Protein AF-A0A2U0SF04-F1 (afdb_monomer_lite)

Foldseek 3Di:
DPPDPVVVVVVLVVLLVVLLVQLLVLCLVPNCDDPSVVSNVVSLVVSVCSLQVQLVVLQVVLVVDDPCNVVSPVVSVVSVVVNVVSVVVSVVSSVVSVVVVVD

Structure (mmCIF, N/CA/C/O backbone):
data_AF-A0A2U0SF04-F1
#
_entry.id   AF-A0A2U0SF04-F1
#
loop_
_atom_site.group_PDB
_atom_site.id
_atom_site.type_symbol
_atom_site.label_atom_id
_atom_site.label_alt_id
_atom_site.label_comp_id
_atom_site.label_asym_id
_atom_site.label_entity_id
_atom_site.label_seq_id
_atom_site.pdbx_PDB_ins_code
_atom_site.Cartn_x
_atom_site.Cartn_y
_atom_site.Cartn_z
_atom_site.occupancy
_atom_site.B_iso_or_equiv
_atom_site.auth_seq_id
_atom_site.auth_comp_id
_atom_site.auth_asym_id
_atom_site.auth_atom_id
_atom_site.pdbx_PDB_model_num
ATOM 1 N N . MET A 1 1 ? 29.092 -4.886 -5.411 1.00 38.34 1 MET A N 1
ATOM 2 C CA . MET A 1 1 ? 28.046 -5.917 -5.248 1.00 38.34 1 MET A CA 1
ATOM 3 C C . MET A 1 1 ? 26.705 -5.229 -5.433 1.00 38.34 1 MET A C 1
ATOM 5 O O . MET A 1 1 ? 26.382 -4.368 -4.627 1.00 38.34 1 MET A O 1
ATOM 9 N N . ASN A 1 2 ? 25.988 -5.507 -6.526 1.00 45.47 2 ASN A N 1
ATOM 10 C CA . ASN A 1 2 ? 24.622 -5.003 -6.684 1.00 45.47 2 ASN A CA 1
ATOM 11 C C . ASN A 1 2 ? 23.730 -5.793 -5.718 1.00 45.47 2 ASN A C 1
ATOM 13 O O . ASN A 1 2 ? 23.761 -7.021 -5.795 1.00 45.47 2 ASN A O 1
ATOM 17 N N . PRO A 1 3 ? 22.983 -5.147 -4.807 1.00 49.22 3 PRO A N 1
ATOM 18 C CA . PRO A 1 3 ? 22.020 -5.862 -3.981 1.00 49.22 3 PRO A CA 1
ATOM 19 C C . PRO A 1 3 ? 21.019 -6.570 -4.901 1.00 49.22 3 PRO A C 1
ATOM 21 O O . PRO A 1 3 ? 20.539 -5.974 -5.870 1.00 49.22 3 PRO A O 1
ATOM 24 N N . GLU A 1 4 ? 20.748 -7.849 -4.633 1.00 46.59 4 GLU A N 1
ATOM 25 C CA . GLU A 1 4 ? 19.757 -8.613 -5.387 1.00 46.59 4 GLU A CA 1
ATOM 26 C C . GLU A 1 4 ? 18.416 -7.864 -5.361 1.00 46.59 4 GLU A C 1
ATOM 28 O O . GLU A 1 4 ? 17.933 -7.516 -4.279 1.00 46.59 4 GLU A O 1
ATOM 33 N N . PRO A 1 5 ? 17.780 -7.622 -6.521 1.00 55.75 5 PRO A N 1
ATOM 34 C CA . PRO A 1 5 ? 16.522 -6.877 -6.599 1.00 55.75 5 PRO A CA 1
ATOM 35 C C . PRO A 1 5 ? 15.393 -7.498 -5.757 1.00 55.75 5 PRO A C 1
ATOM 37 O O . PRO A 1 5 ? 14.442 -6.805 -5.403 1.00 55.75 5 PRO A O 1
ATOM 40 N N . ASN A 1 6 ? 15.525 -8.770 -5.370 1.00 60.72 6 ASN A N 1
ATOM 41 C CA . ASN A 1 6 ? 14.584 -9.468 -4.500 1.00 60.72 6 ASN A CA 1
ATOM 42 C C . ASN A 1 6 ? 14.607 -8.965 -3.049 1.00 60.72 6 ASN A C 1
ATOM 44 O O . ASN A 1 6 ? 13.542 -8.826 -2.455 1.00 60.72 6 ASN A O 1
ATOM 48 N N . ALA A 1 7 ? 15.773 -8.638 -2.482 1.00 61.66 7 ALA A N 1
ATOM 49 C CA . ALA A 1 7 ? 15.865 -8.235 -1.075 1.00 61.66 7 ALA A CA 1
ATOM 50 C C . ALA A 1 7 ? 15.140 -6.902 -0.815 1.00 61.66 7 ALA A C 1
ATOM 52 O O . ALA A 1 7 ? 14.335 -6.791 0.104 1.00 61.66 7 ALA A O 1
ATOM 53 N N . ALA A 1 8 ? 15.328 -5.920 -1.702 1.00 63.03 8 ALA A N 1
ATOM 54 C CA . ALA A 1 8 ? 14.679 -4.614 -1.584 1.00 63.03 8 ALA A CA 1
ATOM 55 C C . ALA A 1 8 ? 13.148 -4.675 -1.770 1.00 63.03 8 ALA A C 1
ATOM 57 O O . ALA A 1 8 ? 12.418 -3.886 -1.169 1.00 63.03 8 ALA A O 1
ATOM 58 N N . LEU A 1 9 ? 12.650 -5.604 -2.596 1.00 64.62 9 LEU A N 1
ATOM 59 C CA . LEU A 1 9 ? 11.210 -5.824 -2.776 1.00 64.62 9 LEU A CA 1
ATOM 60 C C . LEU A 1 9 ? 10.584 -6.510 -1.557 1.00 64.62 9 LEU A C 1
ATOM 62 O O . LEU A 1 9 ? 9.477 -6.146 -1.154 1.00 64.62 9 LEU A O 1
ATOM 66 N N . ILE A 1 10 ? 11.300 -7.462 -0.952 1.00 70.38 10 ILE A N 1
ATOM 67 C CA . ILE A 1 10 ? 10.880 -8.138 0.281 1.00 70.38 10 ILE A CA 1
ATOM 68 C C . ILE A 1 10 ? 10.805 -7.132 1.438 1.00 70.38 10 ILE A C 1
ATOM 70 O O . ILE A 1 10 ? 9.789 -7.088 2.134 1.00 70.38 10 ILE A O 1
ATOM 74 N N . ASP A 1 11 ? 11.806 -6.261 1.583 1.00 78.38 11 ASP A N 1
ATOM 75 C CA . ASP A 1 11 ? 11.814 -5.216 2.614 1.00 78.38 11 ASP A CA 1
ATOM 76 C C . ASP A 1 11 ? 10.663 -4.217 2.431 1.00 78.38 11 ASP A C 1
ATOM 78 O O . ASP A 1 11 ? 9.970 -3.873 3.391 1.00 78.38 11 ASP A O 1
ATOM 82 N N . ALA A 1 12 ? 10.389 -3.789 1.194 1.00 75.19 12 ALA A N 1
ATOM 83 C CA . ALA A 1 12 ? 9.267 -2.896 0.905 1.00 75.19 12 ALA A CA 1
ATOM 84 C C . ALA A 1 12 ? 7.913 -3.546 1.244 1.00 75.19 12 ALA A C 1
ATOM 86 O O . ALA A 1 12 ? 7.052 -2.905 1.854 1.00 75.19 12 ALA A O 1
ATOM 87 N N . GLY A 1 13 ? 7.738 -4.827 0.905 1.00 80.12 13 GLY A N 1
ATOM 88 C CA . GLY A 1 13 ? 6.549 -5.599 1.268 1.00 80.12 13 GLY A CA 1
ATOM 89 C C . GLY A 1 13 ? 6.374 -5.728 2.783 1.00 80.12 13 GLY A C 1
ATOM 90 O O . GLY A 1 13 ? 5.274 -5.509 3.298 1.00 80.12 13 GLY A O 1
ATOM 91 N N . ALA A 1 14 ? 7.460 -6.004 3.510 1.00 84.12 14 ALA A N 1
ATOM 92 C CA . ALA A 1 14 ? 7.455 -6.091 4.968 1.00 84.12 14 ALA A CA 1
ATOM 93 C C . ALA A 1 14 ? 7.072 -4.754 5.622 1.00 84.12 14 ALA A C 1
ATOM 95 O O . ALA A 1 14 ? 6.244 -4.726 6.535 1.00 84.12 14 ALA A O 1
ATOM 96 N N . VAL A 1 15 ? 7.602 -3.636 5.118 1.00 85.81 15 VAL A N 1
ATOM 97 C CA . VAL A 1 15 ? 7.253 -2.289 5.596 1.00 85.81 15 VAL A CA 1
ATOM 98 C C . VAL A 1 15 ? 5.778 -1.977 5.343 1.00 85.81 15 VAL A C 1
ATOM 100 O O . VAL A 1 15 ? 5.088 -1.510 6.252 1.00 85.81 15 VAL A O 1
ATOM 103 N N . VAL A 1 16 ? 5.261 -2.269 4.145 1.00 87.50 16 VAL A N 1
ATOM 104 C CA . VAL A 1 16 ? 3.837 -2.081 3.817 1.00 87.50 16 VAL A CA 1
ATOM 105 C C . VAL A 1 16 ? 2.952 -2.888 4.768 1.00 87.50 16 VAL A C 1
ATOM 107 O O . VAL A 1 16 ? 2.013 -2.334 5.345 1.00 87.50 16 VAL A O 1
ATOM 110 N N . ALA A 1 17 ? 3.274 -4.165 4.984 1.00 87.06 17 ALA A N 1
ATOM 111 C CA . ALA A 1 17 ? 2.531 -5.037 5.888 1.00 87.06 17 ALA A CA 1
ATOM 112 C C . ALA A 1 17 ? 2.578 -4.537 7.342 1.00 87.06 17 ALA A C 1
ATOM 114 O O . ALA A 1 17 ? 1.543 -4.492 8.010 1.00 87.06 17 ALA A O 1
ATOM 115 N N . ALA A 1 18 ? 3.746 -4.102 7.822 1.00 88.12 18 ALA A N 1
ATOM 116 C CA . ALA A 1 18 ? 3.920 -3.584 9.176 1.00 88.12 18 ALA A CA 1
ATOM 117 C C . ALA A 1 18 ? 3.116 -2.295 9.411 1.00 88.12 18 ALA A C 1
ATOM 119 O O . ALA A 1 18 ? 2.398 -2.188 10.407 1.00 88.12 18 ALA A O 1
ATOM 120 N N . LEU A 1 19 ? 3.174 -1.337 8.479 1.00 88.62 19 LEU A N 1
ATOM 121 C CA . LEU A 1 19 ? 2.398 -0.094 8.554 1.00 88.62 19 LEU A CA 1
ATOM 122 C C . LEU A 1 19 ? 0.890 -0.365 8.509 1.00 88.62 19 LEU A C 1
ATOM 124 O O . LEU A 1 19 ? 0.116 0.260 9.242 1.00 88.62 19 LEU A O 1
ATOM 128 N N . PHE A 1 20 ? 0.474 -1.318 7.673 1.00 89.56 20 PHE A N 1
ATOM 129 C CA . PHE A 1 20 ? -0.917 -1.737 7.569 1.00 89.56 20 PHE A CA 1
ATOM 130 C C . PHE A 1 20 ? -1.418 -2.379 8.869 1.00 89.56 20 PHE A C 1
ATOM 132 O O . PHE A 1 20 ? -2.463 -1.992 9.395 1.00 89.56 20 PHE A O 1
ATOM 139 N N . LEU A 1 21 ? -0.640 -3.298 9.444 1.00 89.56 21 LEU A N 1
ATOM 140 C CA . LEU A 1 21 ? -0.972 -3.958 10.702 1.00 89.56 21 LEU A CA 1
ATOM 141 C C . LEU A 1 21 ? -1.023 -2.964 11.869 1.00 89.56 21 LEU A C 1
ATOM 143 O O . LEU A 1 21 ? -2.009 -2.938 12.608 1.00 89.56 21 LEU A O 1
ATOM 147 N N . ALA A 1 22 ? -0.011 -2.102 12.000 1.00 87.81 22 ALA A N 1
ATOM 148 C CA . ALA A 1 22 ? 0.041 -1.066 13.033 1.00 87.81 22 ALA A CA 1
ATOM 149 C C . ALA A 1 22 ? -1.200 -0.166 12.988 1.00 87.81 22 ALA A C 1
ATOM 151 O O . ALA A 1 22 ? -1.762 0.206 14.021 1.00 87.81 22 ALA A O 1
ATOM 152 N N . ARG A 1 23 ? -1.684 0.134 11.780 1.00 86.00 23 ARG A N 1
ATOM 153 C CA . ARG A 1 23 ? -2.900 0.915 11.597 1.00 86.00 23 ARG A CA 1
ATOM 154 C C . ARG A 1 23 ? -4.148 0.188 12.081 1.00 86.00 23 ARG A C 1
ATOM 156 O O . ARG A 1 23 ? -4.973 0.805 12.757 1.00 86.00 23 ARG A O 1
ATOM 163 N N . LEU A 1 24 ? -4.313 -1.084 11.725 1.00 85.94 24 LEU A N 1
ATOM 164 C CA . LEU A 1 24 ? -5.455 -1.882 12.175 1.00 85.94 24 LEU A CA 1
ATOM 165 C C . LEU A 1 24 ? -5.476 -1.999 13.703 1.00 85.94 24 LEU A C 1
ATOM 167 O O . LEU A 1 24 ? -6.536 -1.865 14.312 1.00 85.94 24 LEU A O 1
ATOM 171 N N . VAL A 1 25 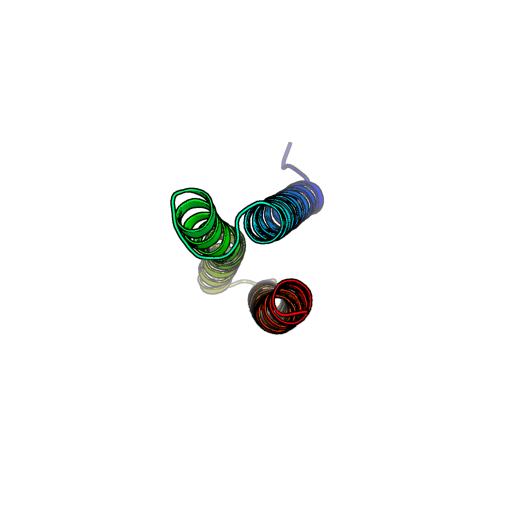? -4.305 -2.166 14.323 1.00 86.62 25 VAL A N 1
ATOM 172 C CA . VAL A 1 25 ? -4.152 -2.174 15.784 1.00 86.62 25 VAL A CA 1
ATOM 173 C C . VAL A 1 25 ? -4.561 -0.827 16.385 1.00 86.62 25 VAL A C 1
ATOM 175 O O . VAL A 1 25 ? -5.391 -0.803 17.293 1.00 86.62 25 VAL A O 1
ATOM 178 N N . ALA A 1 26 ? -4.073 0.296 15.848 1.00 84.38 26 ALA A N 1
ATOM 179 C CA . ALA A 1 26 ? -4.442 1.632 16.328 1.00 84.38 26 ALA A CA 1
ATOM 180 C C . ALA A 1 26 ? -5.962 1.882 16.264 1.00 84.38 26 ALA A C 1
ATOM 182 O O . ALA A 1 26 ? -6.548 2.420 17.205 1.00 84.38 26 ALA A O 1
ATOM 183 N N . LEU A 1 27 ? -6.612 1.447 15.179 1.00 82.38 27 LEU A N 1
ATOM 184 C CA . LEU A 1 27 ? -8.064 1.562 15.016 1.00 82.38 27 LEU A CA 1
ATOM 185 C C . LEU A 1 27 ? -8.842 0.660 15.975 1.00 82.38 27 LEU A C 1
ATOM 187 O O . LEU A 1 27 ? -9.908 1.056 16.443 1.00 82.38 27 LEU A O 1
ATOM 191 N N . ARG A 1 28 ? -8.315 -0.528 16.283 1.00 82.00 28 ARG A N 1
ATOM 192 C CA . ARG A 1 28 ? -8.927 -1.468 17.228 1.00 82.00 28 ARG A CA 1
ATOM 193 C C . ARG A 1 28 ? -8.813 -0.999 18.682 1.00 82.00 28 ARG A C 1
ATOM 195 O O . ARG A 1 28 ? -9.696 -1.301 19.473 1.00 82.00 28 ARG A O 1
ATOM 202 N N . LEU A 1 29 ? -7.741 -0.288 19.035 1.00 81.75 29 LEU A N 1
ATOM 203 C CA . LEU A 1 29 ? -7.491 0.164 20.408 1.00 81.75 29 LEU A CA 1
ATOM 204 C C . LEU A 1 29 ? -8.248 1.444 20.785 1.00 81.75 29 LEU A C 1
ATOM 206 O O . LEU A 1 29 ? -8.567 1.623 21.954 1.00 81.75 29 LEU A O 1
ATOM 210 N N . GLY A 1 30 ? -8.526 2.340 19.832 1.00 69.75 30 GLY A N 1
ATOM 211 C CA . GLY A 1 30 ? -9.090 3.658 20.161 1.00 69.75 30 GLY A CA 1
ATOM 212 C C . GLY A 1 30 ? -10.076 4.240 19.151 1.00 69.75 30 GLY A C 1
ATOM 213 O O . GLY A 1 30 ? -10.368 5.431 19.220 1.00 69.75 30 GLY A O 1
ATOM 214 N N . GLY A 1 31 ? -10.578 3.454 18.196 1.00 66.62 31 GLY A N 1
ATOM 215 C CA . GLY A 1 31 ? -11.560 3.925 17.219 1.00 66.62 31 GLY A CA 1
ATOM 216 C C . GLY A 1 31 ? -11.037 5.026 16.280 1.00 66.62 31 GLY A C 1
ATOM 217 O O . GLY A 1 31 ? -9.849 5.111 15.971 1.00 66.62 31 GLY A O 1
ATOM 218 N N . ARG A 1 32 ? -11.951 5.858 15.752 1.00 64.31 32 ARG A N 1
ATOM 219 C CA . ARG A 1 32 ? -11.649 6.904 14.745 1.00 64.31 32 ARG A CA 1
ATOM 220 C C . ARG A 1 32 ? -11.336 8.287 15.317 1.00 64.31 32 ARG A C 1
ATOM 222 O O . ARG A 1 32 ? -10.935 9.157 14.544 1.00 64.31 32 ARG A O 1
ATOM 229 N N . GLN A 1 33 ? -11.580 8.519 16.603 1.00 69.50 33 GLN A N 1
ATOM 230 C CA . GLN A 1 33 ? -11.537 9.856 17.200 1.00 69.50 33 GLN A CA 1
ATOM 231 C C . GLN A 1 33 ? -10.338 9.991 18.144 1.00 69.50 33 GLN A C 1
ATOM 233 O O . GLN A 1 33 ? -9.887 9.013 18.728 1.00 69.50 33 GLN A O 1
ATOM 238 N N . GLY A 1 34 ? -9.790 11.203 18.246 1.00 76.94 34 GLY A N 1
ATOM 239 C CA . GLY A 1 34 ? -8.581 11.474 19.025 1.00 76.94 34 GLY A CA 1
ATOM 240 C C . GLY A 1 34 ? -7.273 11.081 18.323 1.00 76.94 34 GLY A C 1
ATOM 241 O O . GLY A 1 34 ? -7.191 10.967 17.095 1.00 76.94 34 GLY A O 1
ATOM 242 N N . TRP A 1 35 ? -6.223 10.908 19.125 1.00 81.50 35 TRP A N 1
ATOM 243 C CA . TRP A 1 35 ? -4.844 10.669 18.682 1.00 81.50 35 TRP A CA 1
ATOM 244 C C . TRP A 1 35 ? -4.676 9.381 17.853 1.00 81.50 35 TRP A C 1
ATOM 246 O O . TRP A 1 35 ? -3.992 9.379 16.830 1.00 81.50 35 TRP A O 1
ATOM 256 N N . THR A 1 36 ? -5.370 8.303 18.221 1.00 81.19 36 THR A N 1
ATOM 257 C CA . THR A 1 36 ? -5.349 6.997 17.529 1.00 81.19 36 THR A CA 1
ATOM 258 C C . THR A 1 36 ? -5.896 7.078 16.104 1.00 81.19 36 THR A C 1
ATOM 260 O O . THR A 1 36 ? -5.288 6.554 15.169 1.00 81.19 36 THR A O 1
ATOM 263 N N . GLY A 1 37 ? -6.998 7.804 15.901 1.00 81.50 37 GLY A N 1
ATOM 264 C CA . GLY A 1 37 ? -7.555 8.065 14.573 1.00 81.50 37 GLY A CA 1
ATOM 265 C C . GLY A 1 37 ? -6.658 8.961 13.712 1.00 81.50 37 GLY A C 1
ATOM 266 O O . GLY A 1 37 ? -6.576 8.783 12.493 1.00 81.50 37 GLY A O 1
ATOM 267 N N . TRP A 1 38 ? -5.949 9.914 14.326 1.00 86.81 38 TRP A N 1
ATOM 268 C CA . TRP A 1 38 ? -4.933 10.711 13.635 1.00 86.81 38 TRP A CA 1
ATOM 269 C C . TRP A 1 38 ? -3.754 9.844 13.171 1.00 86.81 38 TRP A C 1
ATOM 271 O O . TRP A 1 38 ? -3.442 9.870 11.979 1.00 86.81 38 TRP A O 1
ATOM 281 N N . ILE A 1 39 ? -3.194 9.000 14.048 1.00 87.12 39 ILE A N 1
ATOM 282 C CA . ILE A 1 39 ? -2.132 8.039 13.697 1.00 87.12 39 ILE A CA 1
ATOM 283 C C . ILE A 1 39 ? -2.589 7.122 12.562 1.00 87.12 39 ILE A C 1
ATOM 285 O O . ILE A 1 39 ? -1.887 6.971 11.564 1.00 87.12 39 ILE A O 1
ATOM 289 N N . ALA A 1 40 ? -3.790 6.551 12.665 1.00 86.00 40 ALA A N 1
ATOM 290 C CA . ALA A 1 40 ? -4.305 5.638 11.654 1.00 86.00 40 ALA A CA 1
ATOM 291 C C . ALA A 1 40 ? -4.412 6.288 10.262 1.00 86.00 40 ALA A C 1
ATOM 293 O O . ALA A 1 40 ? -4.146 5.636 9.252 1.00 86.00 40 ALA A O 1
ATOM 294 N N . ARG A 1 41 ? -4.763 7.581 10.182 1.00 86.25 41 ARG A N 1
ATOM 295 C CA . ARG A 1 41 ? -4.776 8.324 8.908 1.00 86.25 41 ARG A CA 1
ATOM 296 C C . ARG A 1 41 ? -3.375 8.487 8.324 1.00 86.25 41 ARG A C 1
ATOM 298 O O . ARG A 1 41 ? -3.206 8.316 7.118 1.00 86.25 41 ARG A O 1
ATOM 305 N N . TRP A 1 42 ? -2.381 8.787 9.155 1.00 89.81 42 TRP A N 1
ATOM 306 C CA . TRP A 1 42 ? -0.995 8.907 8.702 1.00 89.81 42 TRP A CA 1
ATOM 307 C C . TRP A 1 42 ? -0.399 7.572 8.278 1.00 89.81 42 TRP A C 1
ATOM 309 O O . TRP A 1 42 ? 0.231 7.512 7.228 1.00 89.81 42 TRP A O 1
ATOM 319 N N . LEU A 1 43 ? -0.683 6.489 9.001 1.00 88.50 43 LEU A N 1
ATOM 320 C CA . LEU A 1 43 ? -0.252 5.149 8.603 1.00 88.50 43 LEU A CA 1
ATOM 321 C C . LEU A 1 43 ? -0.859 4.727 7.256 1.00 88.50 43 LEU A C 1
ATOM 323 O O . LEU A 1 43 ? -0.154 4.148 6.435 1.00 88.50 43 LEU A O 1
ATOM 327 N N . ARG A 1 44 ? -2.121 5.090 6.963 1.00 87.44 44 ARG A N 1
ATOM 328 C CA . ARG A 1 44 ? -2.727 4.860 5.632 1.00 87.44 44 ARG A CA 1
ATOM 329 C C . ARG A 1 44 ? -1.957 5.590 4.531 1.00 87.44 44 ARG A C 1
ATOM 331 O O . ARG A 1 44 ? -1.703 5.014 3.477 1.00 87.44 44 ARG A O 1
ATOM 338 N N . ARG A 1 45 ? -1.568 6.846 4.774 1.00 88.31 45 ARG A N 1
ATOM 339 C CA . ARG A 1 45 ? -0.733 7.617 3.837 1.00 88.31 45 ARG A CA 1
ATOM 340 C C . ARG A 1 45 ? 0.659 7.004 3.680 1.00 88.31 45 ARG A C 1
ATOM 342 O O . ARG A 1 45 ? 1.152 6.944 2.562 1.00 88.31 45 ARG A O 1
ATOM 349 N N . GLY A 1 46 ? 1.252 6.509 4.768 1.00 86.00 46 GLY A N 1
ATOM 350 C CA . GLY A 1 46 ? 2.536 5.806 4.752 1.00 86.00 46 GLY A CA 1
ATOM 351 C C . GLY A 1 46 ? 2.505 4.551 3.879 1.00 86.00 46 GLY A C 1
ATOM 352 O O . GLY A 1 46 ? 3.367 4.391 3.023 1.00 86.00 46 GLY A O 1
ATOM 353 N N . VAL A 1 47 ? 1.468 3.717 4.018 1.00 87.81 47 VAL A N 1
ATOM 354 C CA . VAL A 1 47 ? 1.240 2.546 3.150 1.00 87.81 47 VAL A CA 1
ATOM 355 C C . VAL A 1 47 ? 1.129 2.957 1.679 1.00 87.81 47 VAL A C 1
ATOM 357 O O . VAL A 1 47 ? 1.780 2.363 0.824 1.00 87.81 47 VAL A O 1
ATOM 360 N N . ALA A 1 48 ? 0.351 4.002 1.377 1.00 87.19 48 ALA A N 1
ATOM 361 C CA . ALA A 1 48 ? 0.207 4.491 0.007 1.00 87.19 48 ALA A CA 1
ATOM 362 C C . ALA A 1 48 ? 1.542 4.986 -0.573 1.00 87.19 48 ALA A C 1
ATOM 364 O O . ALA A 1 48 ? 1.877 4.650 -1.706 1.00 87.19 48 ALA A O 1
ATOM 365 N N . ALA A 1 49 ? 2.329 5.735 0.203 1.00 86.44 49 ALA A N 1
ATOM 366 C CA . ALA A 1 49 ? 3.646 6.212 -0.215 1.00 86.44 49 ALA A CA 1
ATOM 367 C C . ALA A 1 49 ? 4.632 5.055 -0.451 1.00 86.44 49 ALA A C 1
ATOM 369 O O . ALA A 1 49 ? 5.335 5.049 -1.460 1.00 86.44 49 ALA A O 1
ATOM 370 N N . ALA A 1 50 ? 4.637 4.053 0.433 1.00 86.44 50 ALA A N 1
ATOM 371 C CA . ALA A 1 50 ? 5.492 2.873 0.322 1.00 86.44 50 ALA A CA 1
ATOM 372 C C . ALA A 1 50 ? 5.196 2.025 -0.928 1.00 86.44 50 ALA A C 1
ATOM 374 O O . ALA A 1 50 ? 6.082 1.325 -1.406 1.00 86.44 50 ALA A O 1
ATOM 375 N N . LEU A 1 51 ? 3.985 2.118 -1.487 1.00 87.38 51 LEU A N 1
ATOM 376 C CA . LEU A 1 51 ? 3.603 1.465 -2.743 1.00 87.38 51 LEU A CA 1
ATOM 377 C C . LEU A 1 51 ? 3.830 2.365 -3.967 1.00 87.38 51 LEU A C 1
ATOM 379 O O . LEU A 1 51 ? 4.352 1.916 -4.987 1.00 87.38 51 LEU A O 1
ATOM 383 N N . LEU A 1 52 ? 3.473 3.649 -3.869 1.00 88.06 52 LEU A N 1
ATOM 384 C CA . LEU A 1 52 ? 3.585 4.602 -4.976 1.00 88.06 52 LEU A CA 1
ATOM 385 C C . LEU A 1 52 ? 5.037 4.892 -5.356 1.00 88.06 52 LEU A C 1
ATOM 387 O O . LEU A 1 52 ? 5.350 4.950 -6.542 1.00 88.06 52 LEU A O 1
ATOM 391 N N . VAL A 1 53 ? 5.930 5.066 -4.378 1.00 89.19 53 VAL A N 1
ATOM 392 C CA . VAL A 1 53 ? 7.326 5.440 -4.650 1.00 89.19 53 VAL A CA 1
ATOM 393 C C . VAL A 1 53 ? 8.057 4.363 -5.471 1.00 89.19 53 VAL A C 1
ATOM 395 O O . VAL A 1 53 ? 8.635 4.713 -6.504 1.00 89.19 53 VAL A O 1
ATOM 398 N N . PRO A 1 54 ? 8.009 3.063 -5.112 1.00 87.44 54 PRO A N 1
ATOM 399 C CA . PRO A 1 54 ? 8.581 2.008 -5.949 1.00 87.44 54 PRO A CA 1
ATOM 400 C C . PRO A 1 54 ? 7.933 1.914 -7.333 1.00 87.44 54 PRO A C 1
ATOM 402 O O . PRO A 1 54 ? 8.651 1.772 -8.320 1.00 87.44 54 PRO A O 1
ATOM 405 N N . ALA A 1 55 ? 6.604 2.044 -7.431 1.00 88.19 55 ALA A N 1
ATOM 406 C CA . ALA A 1 55 ? 5.905 1.997 -8.715 1.00 88.19 55 ALA A CA 1
ATOM 407 C C . ALA A 1 55 ? 6.362 3.128 -9.654 1.00 88.19 55 ALA A C 1
ATOM 409 O O . ALA A 1 55 ? 6.722 2.870 -10.801 1.00 88.19 55 ALA A O 1
ATOM 410 N N . LEU A 1 56 ? 6.441 4.366 -9.154 1.00 89.19 56 LEU A N 1
ATOM 411 C CA . LEU A 1 56 ? 6.939 5.514 -9.918 1.00 89.19 56 LEU A CA 1
ATOM 412 C C . LEU A 1 56 ? 8.402 5.339 -10.329 1.00 89.19 56 LEU A C 1
ATOM 414 O O . LEU A 1 56 ? 8.764 5.666 -11.458 1.00 89.19 56 LEU A O 1
ATOM 418 N N . ARG A 1 57 ? 9.240 4.786 -9.445 1.00 88.81 57 ARG A N 1
ATOM 419 C CA . ARG A 1 57 ? 10.643 4.494 -9.763 1.00 88.81 57 ARG A CA 1
ATOM 420 C C . ARG A 1 57 ? 10.761 3.488 -10.908 1.00 88.81 57 ARG A C 1
ATOM 422 O O . ARG A 1 57 ? 11.585 3.686 -11.794 1.00 88.81 57 ARG A O 1
ATOM 429 N N . LEU A 1 58 ? 9.944 2.436 -10.912 1.00 87.88 58 LEU A N 1
ATOM 430 C CA . LEU A 1 58 ? 9.923 1.446 -11.992 1.00 87.88 58 LEU A CA 1
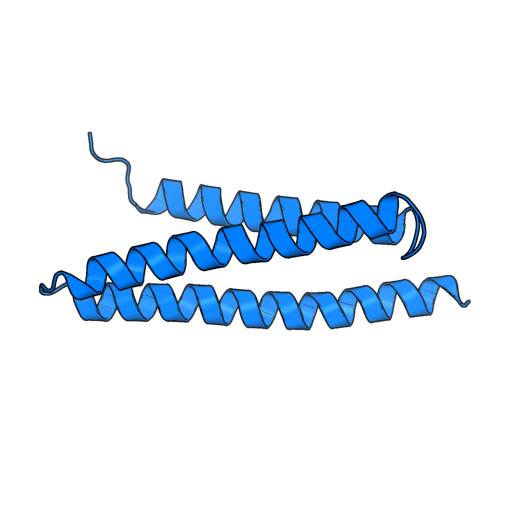ATOM 431 C C . LEU A 1 58 ? 9.453 2.053 -13.317 1.00 87.88 58 LEU A C 1
ATOM 433 O O . LEU A 1 58 ? 10.064 1.783 -14.346 1.00 87.88 58 LEU A O 1
ATOM 437 N N . VAL A 1 59 ? 8.432 2.916 -13.290 1.00 89.50 59 VAL A N 1
ATOM 438 C CA . VAL A 1 59 ? 7.976 3.650 -14.483 1.00 89.50 59 VAL A CA 1
ATOM 439 C C . VAL A 1 59 ? 9.081 4.561 -15.018 1.00 89.50 59 VAL A C 1
ATOM 441 O O . VAL A 1 59 ? 9.379 4.521 -16.207 1.00 89.50 59 VAL A O 1
ATOM 444 N N . ALA A 1 60 ? 9.741 5.330 -14.149 1.00 89.69 60 ALA A N 1
ATOM 445 C CA . ALA A 1 60 ? 10.842 6.206 -14.546 1.00 89.69 60 ALA A CA 1
ATOM 446 C C . ALA A 1 60 ? 12.016 5.425 -15.161 1.00 89.69 60 ALA A C 1
ATOM 448 O O . ALA A 1 60 ? 12.610 5.878 -16.136 1.00 89.69 60 ALA A O 1
ATOM 449 N N . LEU A 1 61 ? 12.330 4.239 -14.626 1.00 88.25 61 LEU A N 1
ATOM 450 C CA . LEU A 1 61 ? 13.335 3.340 -15.199 1.00 88.25 61 LEU A CA 1
ATOM 451 C C . LEU A 1 61 ? 12.883 2.760 -16.545 1.00 88.25 61 LEU A C 1
ATOM 453 O O . LEU A 1 61 ? 13.685 2.679 -17.467 1.00 88.25 61 LEU A O 1
ATOM 457 N N . ALA A 1 62 ? 11.606 2.402 -16.689 1.00 89.38 62 ALA A N 1
ATOM 458 C CA . ALA A 1 62 ? 11.065 1.907 -17.952 1.00 89.38 62 ALA A CA 1
ATOM 459 C C . ALA A 1 62 ? 11.109 2.966 -19.066 1.00 89.38 62 ALA A C 1
ATOM 461 O O . ALA A 1 62 ? 11.375 2.632 -20.218 1.00 89.38 62 ALA A O 1
ATOM 462 N N . MET A 1 63 ? 10.903 4.244 -18.726 1.00 90.75 63 MET A N 1
ATOM 463 C CA . MET A 1 63 ? 10.983 5.362 -19.675 1.00 90.75 63 MET A CA 1
ATOM 464 C C . MET A 1 63 ? 12.395 5.593 -20.236 1.00 90.75 63 MET A C 1
ATOM 466 O O . MET A 1 63 ? 12.525 6.236 -21.273 1.00 90.75 63 MET A O 1
ATOM 470 N N . GLN A 1 64 ? 13.442 5.058 -19.596 1.00 91.06 64 GLN A N 1
ATOM 471 C CA . GLN A 1 64 ? 14.814 5.102 -20.124 1.00 91.06 64 GLN A CA 1
ATOM 472 C C . GLN A 1 64 ? 15.033 4.117 -21.289 1.00 91.06 64 GLN A C 1
ATOM 474 O O . GLN A 1 64 ? 16.060 4.183 -21.959 1.00 91.06 64 GLN A O 1
ATOM 479 N N . GLY A 1 65 ? 14.060 3.240 -21.567 1.00 83.19 65 GLY A N 1
ATOM 480 C CA . GLY A 1 65 ? 14.106 2.278 -22.666 1.00 83.19 65 GLY A CA 1
ATOM 481 C C . GLY A 1 65 ? 14.905 1.007 -22.355 1.00 83.19 65 GLY A C 1
ATOM 482 O O . GLY A 1 65 ? 15.403 0.800 -21.248 1.00 83.19 65 GLY A O 1
ATOM 483 N N . GLY A 1 66 ? 14.994 0.123 -23.351 1.00 89.31 66 GLY A N 1
ATOM 484 C CA . GLY A 1 66 ? 15.694 -1.165 -23.277 1.00 89.31 66 GLY A CA 1
ATOM 485 C C . GLY A 1 66 ? 14.768 -2.377 -23.134 1.00 89.31 66 GLY A C 1
ATOM 486 O O . GLY A 1 66 ? 13.584 -2.253 -22.820 1.00 89.31 66 GLY A O 1
ATOM 487 N N . ASP A 1 67 ? 15.331 -3.572 -23.329 1.00 87.69 67 ASP A N 1
ATOM 488 C CA . ASP A 1 67 ? 14.583 -4.841 -23.428 1.00 87.69 67 ASP A CA 1
ATOM 489 C C . ASP A 1 67 ? 13.745 -5.176 -22.184 1.00 87.69 67 ASP A C 1
ATOM 491 O O . ASP A 1 67 ? 12.783 -5.939 -22.244 1.00 87.69 67 ASP A O 1
ATOM 495 N N . ARG A 1 68 ? 14.091 -4.590 -21.031 1.00 86.88 68 ARG A N 1
ATOM 496 C CA . ARG A 1 68 ? 13.391 -4.804 -19.755 1.00 86.88 68 ARG A CA 1
ATOM 497 C C . ARG A 1 68 ? 12.236 -3.831 -19.508 1.00 86.88 68 ARG A C 1
ATOM 499 O O . ARG A 1 68 ? 11.504 -4.030 -18.540 1.00 86.88 68 ARG A O 1
ATOM 506 N N . ALA A 1 69 ? 12.035 -2.808 -20.342 1.00 87.81 69 ALA A N 1
ATOM 507 C CA . ALA A 1 69 ? 10.989 -1.804 -20.134 1.00 87.81 69 ALA A CA 1
ATOM 508 C C . ALA A 1 69 ? 9.568 -2.400 -19.983 1.00 87.81 69 ALA A C 1
ATOM 510 O O . ALA A 1 69 ? 8.885 -2.018 -19.029 1.00 87.81 69 ALA A O 1
ATOM 511 N N . PRO A 1 70 ? 9.125 -3.387 -20.795 1.00 89.56 70 PRO A N 1
ATOM 512 C CA . PRO A 1 70 ? 7.801 -3.996 -20.629 1.00 89.56 70 PRO A CA 1
ATOM 513 C C . PRO A 1 70 ? 7.633 -4.685 -19.268 1.00 89.56 70 PRO A C 1
ATOM 515 O O . PRO A 1 70 ? 6.584 -4.583 -18.635 1.00 89.56 70 PRO A O 1
ATOM 518 N N . LEU A 1 71 ? 8.692 -5.343 -18.787 1.00 89.69 71 LEU A N 1
ATOM 519 C CA . LEU A 1 71 ? 8.703 -6.032 -17.498 1.00 89.69 71 LEU A CA 1
ATOM 520 C C . LEU A 1 71 ? 8.651 -5.044 -16.323 1.00 89.69 71 LEU A C 1
ATOM 522 O O . LEU A 1 71 ? 7.935 -5.280 -15.352 1.00 89.69 71 LEU A O 1
ATOM 526 N N . LEU A 1 72 ? 9.358 -3.914 -16.420 1.00 89.06 72 LEU A N 1
ATOM 527 C CA . LEU A 1 72 ? 9.314 -2.853 -15.409 1.00 89.06 72 LEU A CA 1
ATOM 528 C C . LEU A 1 72 ? 7.931 -2.189 -15.333 1.00 89.06 72 LEU A C 1
ATOM 530 O O . LEU A 1 72 ? 7.435 -1.943 -14.233 1.00 89.06 72 LEU A O 1
ATOM 534 N N . VAL A 1 73 ? 7.281 -1.954 -16.480 1.00 90.19 73 VAL A N 1
ATOM 535 C CA . VAL A 1 73 ? 5.898 -1.448 -16.529 1.00 90.19 73 VAL A CA 1
ATOM 536 C C . VAL A 1 73 ? 4.934 -2.456 -15.905 1.00 90.19 73 VAL A C 1
ATOM 538 O O . VAL A 1 73 ? 4.126 -2.075 -15.060 1.00 90.19 73 VAL A O 1
ATOM 541 N N . ALA A 1 74 ? 5.046 -3.742 -16.251 1.00 90.19 74 ALA A N 1
ATOM 542 C CA . ALA A 1 74 ? 4.219 -4.791 -15.657 1.00 90.19 74 ALA A CA 1
ATOM 543 C C . ALA A 1 74 ? 4.388 -4.862 -14.128 1.00 90.19 74 ALA A C 1
ATOM 545 O O . ALA A 1 74 ? 3.397 -4.947 -13.402 1.00 90.19 74 ALA A O 1
ATOM 546 N N . ALA A 1 75 ? 5.622 -4.748 -13.626 1.00 87.69 75 ALA A N 1
ATOM 547 C CA . ALA A 1 75 ? 5.902 -4.706 -12.193 1.00 87.69 75 ALA A CA 1
ATOM 548 C C . ALA A 1 75 ? 5.295 -3.465 -11.512 1.00 87.69 75 ALA A C 1
ATOM 550 O O . ALA A 1 75 ? 4.698 -3.582 -10.442 1.00 87.69 75 ALA A O 1
ATOM 551 N N . ALA A 1 76 ? 5.382 -2.286 -12.137 1.00 88.06 76 ALA A N 1
ATOM 552 C CA . ALA A 1 76 ? 4.750 -1.074 -11.618 1.00 88.06 76 ALA A CA 1
ATOM 553 C C . ALA A 1 76 ? 3.222 -1.223 -11.524 1.00 88.06 76 ALA A C 1
ATOM 555 O O . ALA A 1 76 ? 2.629 -0.897 -10.494 1.00 88.06 76 ALA A O 1
ATOM 556 N N . VAL A 1 77 ? 2.591 -1.772 -12.566 1.00 92.62 77 VAL A N 1
ATOM 557 C CA . VAL A 1 77 ? 1.147 -2.051 -12.583 1.00 92.62 77 VAL A CA 1
ATOM 558 C C . VAL A 1 77 ? 0.769 -3.059 -11.498 1.00 92.62 77 VAL A C 1
ATOM 560 O O . VAL A 1 77 ? -0.212 -2.842 -10.789 1.00 92.62 77 VAL A O 1
ATOM 563 N N . ALA A 1 78 ? 1.560 -4.118 -11.307 1.00 90.19 78 ALA A N 1
ATOM 564 C CA . ALA A 1 78 ? 1.317 -5.115 -10.266 1.00 90.19 78 ALA A CA 1
ATOM 565 C C . ALA A 1 78 ? 1.347 -4.504 -8.853 1.00 90.19 78 ALA A C 1
ATOM 567 O O . ALA A 1 78 ? 0.474 -4.803 -8.039 1.00 90.19 78 ALA A O 1
ATOM 568 N N . ILE A 1 79 ? 2.294 -3.600 -8.571 1.00 89.56 79 ILE A N 1
ATOM 569 C CA . ILE A 1 79 ? 2.368 -2.887 -7.283 1.00 89.56 79 ILE A CA 1
ATOM 570 C C . ILE A 1 79 ? 1.122 -2.021 -7.066 1.00 89.56 79 ILE A C 1
ATOM 572 O O . ILE A 1 79 ? 0.534 -2.039 -5.983 1.00 89.56 79 ILE A O 1
ATOM 576 N N . LEU A 1 80 ? 0.689 -1.283 -8.092 1.00 90.00 80 LEU A N 1
ATOM 577 C CA . LEU A 1 80 ? -0.505 -0.439 -8.006 1.00 90.00 80 LEU A CA 1
ATOM 578 C C . LEU A 1 80 ? -1.780 -1.270 -7.814 1.00 90.00 80 LEU A C 1
ATOM 580 O O . LEU A 1 80 ? -2.614 -0.923 -6.977 1.00 90.00 80 LEU A O 1
ATOM 584 N N . ALA A 1 81 ? -1.910 -2.390 -8.527 1.00 91.50 81 ALA A N 1
ATOM 585 C CA . ALA A 1 81 ? -3.028 -3.317 -8.380 1.00 91.50 81 ALA A CA 1
ATOM 586 C C . ALA A 1 81 ? -3.076 -3.931 -6.970 1.00 91.50 81 ALA A C 1
ATOM 588 O O . ALA A 1 81 ? -4.133 -3.946 -6.338 1.00 91.50 81 ALA A O 1
ATOM 589 N N . ALA A 1 82 ? -1.928 -4.361 -6.436 1.00 89.19 82 ALA A N 1
ATOM 590 C CA . ALA A 1 82 ? -1.823 -4.841 -5.059 1.00 89.19 82 ALA A CA 1
ATOM 591 C C . ALA A 1 82 ? -2.218 -3.753 -4.046 1.00 89.19 82 ALA A C 1
ATOM 593 O O . ALA A 1 82 ? -2.944 -4.027 -3.090 1.00 89.19 82 ALA A O 1
ATOM 594 N N . GLY A 1 83 ? -1.812 -2.502 -4.281 1.00 89.12 83 GLY A N 1
ATOM 595 C CA . GLY A 1 83 ? -2.218 -1.361 -3.463 1.00 89.12 83 GLY A CA 1
ATOM 596 C C . GLY A 1 83 ? -3.721 -1.088 -3.487 1.00 89.12 83 GLY A C 1
ATOM 597 O O . GLY A 1 83 ? -4.311 -0.831 -2.437 1.00 89.12 83 GLY A O 1
ATOM 598 N N . ALA A 1 84 ? -4.360 -1.193 -4.654 1.00 90.50 84 ALA A N 1
ATOM 599 C CA . ALA A 1 84 ? -5.810 -1.061 -4.785 1.00 90.50 84 ALA A CA 1
ATOM 600 C C . ALA A 1 84 ? -6.550 -2.179 -4.032 1.00 90.50 84 ALA A C 1
ATOM 602 O O . ALA A 1 84 ? -7.489 -1.905 -3.283 1.00 90.50 84 ALA A O 1
ATOM 603 N N . MET A 1 85 ? -6.079 -3.424 -4.155 1.00 91.94 85 MET A N 1
ATOM 604 C CA . MET A 1 85 ? -6.606 -4.568 -3.405 1.00 91.94 85 MET A CA 1
ATOM 605 C C . MET A 1 85 ? -6.481 -4.348 -1.890 1.00 91.94 85 MET A C 1
ATOM 607 O O . MET A 1 85 ? -7.434 -4.566 -1.144 1.00 91.94 85 MET A O 1
ATOM 611 N N . LEU A 1 86 ? -5.325 -3.858 -1.430 1.00 89.06 86 LEU A N 1
ATOM 612 C CA . LEU A 1 86 ? -5.085 -3.557 -0.020 1.00 89.06 86 LEU A CA 1
ATOM 613 C C . LEU A 1 86 ? -6.012 -2.445 0.490 1.00 89.06 86 LEU A C 1
ATOM 615 O O . LEU A 1 86 ? -6.504 -2.531 1.611 1.00 89.06 86 LEU A O 1
ATOM 619 N N . ALA A 1 87 ? -6.290 -1.427 -0.327 1.00 87.00 87 ALA A N 1
ATOM 620 C CA . ALA A 1 87 ? -7.238 -0.367 0.012 1.00 87.00 87 ALA A CA 1
ATOM 621 C C . ALA A 1 87 ? -8.684 -0.883 0.131 1.00 87.00 87 ALA A C 1
ATOM 623 O O . ALA A 1 87 ? -9.405 -0.464 1.034 1.00 87.00 87 ALA A O 1
ATOM 624 N N . LEU A 1 88 ? -9.100 -1.823 -0.723 1.00 90.19 88 LEU A N 1
ATOM 625 C CA . LEU A 1 88 ? -10.411 -2.472 -0.605 1.00 90.19 88 LEU A CA 1
ATOM 626 C C . LEU A 1 88 ? -10.508 -3.327 0.665 1.00 90.19 88 LEU A C 1
ATOM 628 O O . LEU A 1 88 ? -11.475 -3.213 1.420 1.00 90.19 88 LEU A O 1
ATOM 632 N N . LEU A 1 89 ? -9.487 -4.149 0.933 1.00 89.31 89 LEU A N 1
ATOM 633 C CA . LEU A 1 89 ? -9.405 -4.948 2.160 1.00 89.31 89 LEU A CA 1
ATOM 634 C C . LEU A 1 89 ? -9.427 -4.062 3.405 1.00 89.31 89 LEU A C 1
ATOM 636 O O . LEU A 1 89 ? -10.091 -4.386 4.388 1.00 89.31 89 LEU A O 1
ATOM 640 N N . ASP A 1 90 ? -8.733 -2.931 3.357 1.00 87.31 90 ASP A N 1
ATOM 641 C CA . ASP A 1 90 ? -8.744 -1.946 4.424 1.00 87.31 90 ASP A CA 1
ATOM 642 C C . ASP A 1 90 ? -10.149 -1.439 4.740 1.00 87.31 90 ASP A C 1
ATOM 644 O O . ASP A 1 90 ? -10.567 -1.454 5.896 1.00 87.31 90 ASP A O 1
ATOM 648 N N . ASP A 1 91 ? -10.885 -0.992 3.724 1.00 87.25 91 ASP A N 1
ATOM 649 C CA . ASP A 1 91 ? -12.208 -0.415 3.932 1.00 87.25 91 ASP A CA 1
ATOM 650 C C . ASP A 1 91 ? -13.190 -1.474 4.485 1.00 87.25 91 ASP A C 1
ATOM 652 O O . ASP A 1 91 ? -13.964 -1.169 5.401 1.00 87.25 91 ASP A O 1
ATOM 656 N N . LEU A 1 92 ? -13.081 -2.737 4.042 1.00 88.50 92 LEU A N 1
ATOM 657 C CA . LEU A 1 92 ? -13.832 -3.872 4.601 1.00 88.50 92 LEU A CA 1
ATOM 658 C C . LEU A 1 92 ? -13.483 -4.139 6.075 1.00 88.50 92 LEU A C 1
ATOM 660 O O . LEU A 1 92 ? -14.379 -4.255 6.916 1.00 88.50 92 LEU A O 1
ATOM 664 N N . LEU A 1 93 ? -12.191 -4.204 6.413 1.00 86.88 93 LEU A N 1
ATOM 665 C CA . LEU A 1 93 ? -11.722 -4.469 7.778 1.00 86.88 93 LEU A CA 1
ATOM 666 C C . LEU A 1 93 ? -12.103 -3.342 8.739 1.00 86.88 93 LEU A C 1
ATOM 668 O O . LEU A 1 93 ? -12.561 -3.599 9.854 1.00 86.88 93 LEU A O 1
ATOM 672 N N . VAL A 1 94 ? -11.973 -2.088 8.307 1.00 84.62 94 VAL A N 1
ATOM 673 C CA . VAL A 1 94 ? -12.423 -0.926 9.080 1.00 84.62 94 VAL A CA 1
ATOM 674 C C . VAL A 1 94 ? -13.932 -0.990 9.316 1.00 84.62 94 VAL A C 1
ATOM 676 O O . VAL A 1 94 ? -14.382 -0.692 10.426 1.00 84.62 94 VAL A O 1
ATOM 679 N N . GLY A 1 95 ? -14.715 -1.389 8.310 1.00 82.25 95 GLY A N 1
ATOM 680 C CA . GLY A 1 95 ? -16.155 -1.617 8.445 1.00 82.25 95 GLY A CA 1
ATOM 681 C C . GLY A 1 95 ? -16.482 -2.680 9.497 1.00 82.25 95 GLY A C 1
ATOM 682 O O . GLY A 1 95 ? -17.280 -2.429 10.403 1.00 82.25 95 GLY A O 1
ATOM 683 N N . ALA A 1 96 ? -15.805 -3.829 9.444 1.00 83.50 96 ALA A N 1
ATOM 684 C CA . ALA A 1 96 ? -15.986 -4.920 10.401 1.00 83.50 96 ALA A CA 1
ATOM 685 C C . ALA A 1 96 ? -15.610 -4.523 11.841 1.00 83.50 96 ALA A C 1
ATOM 687 O O . ALA A 1 96 ? -16.337 -4.844 12.782 1.00 83.50 96 ALA A O 1
ATOM 688 N N . ILE A 1 97 ? -14.513 -3.776 12.026 1.00 80.75 97 ILE A N 1
ATOM 689 C CA . ILE A 1 97 ? -14.104 -3.262 13.345 1.00 80.75 97 ILE A CA 1
ATOM 690 C C . ILE A 1 97 ? -15.191 -2.346 13.924 1.00 80.75 97 ILE A C 1
ATOM 692 O O . ILE A 1 97 ? -15.527 -2.470 15.101 1.00 80.75 97 ILE A O 1
ATOM 696 N N . ARG A 1 98 ? -15.795 -1.468 13.109 1.00 72.06 98 ARG A N 1
ATOM 697 C CA . ARG A 1 98 ? -16.887 -0.590 13.568 1.00 72.06 98 ARG A CA 1
ATOM 698 C C . ARG A 1 98 ? -18.123 -1.368 13.995 1.00 72.06 98 ARG A C 1
ATOM 700 O O . ARG A 1 98 ? -18.670 -1.074 15.051 1.00 72.06 98 ARG A O 1
ATOM 707 N N . ALA A 1 99 ? -18.540 -2.359 13.207 1.00 74.31 99 ALA A N 1
ATOM 708 C CA . ALA A 1 99 ? -19.712 -3.175 13.520 1.00 74.31 99 ALA A CA 1
ATOM 709 C C . ALA A 1 99 ? -19.592 -3.880 14.884 1.00 74.31 99 ALA A C 1
ATOM 711 O O . ALA A 1 99 ? -20.601 -4.154 15.529 1.00 74.31 99 ALA A O 1
ATOM 712 N N . ARG A 1 100 ? -18.360 -4.143 15.338 1.00 70.00 100 ARG A N 1
ATOM 7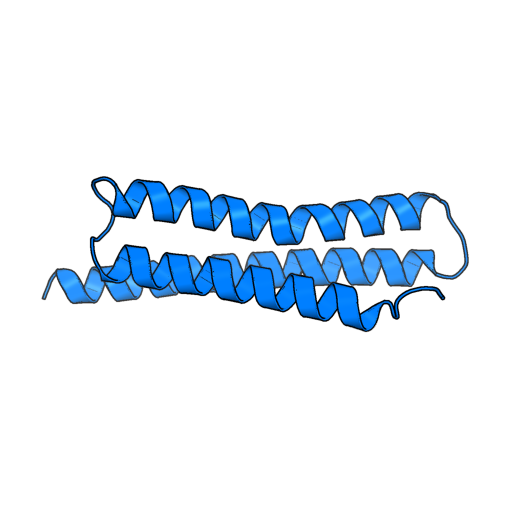13 C CA . ARG A 1 100 ? -18.072 -4.779 16.626 1.00 70.00 100 ARG A CA 1
ATOM 714 C C . ARG A 1 100 ? -18.116 -3.828 17.825 1.00 70.00 100 ARG A C 1
ATOM 716 O O . ARG A 1 100 ? -18.321 -4.306 18.926 1.00 70.00 100 ARG A O 1
ATOM 723 N N . HIS A 1 101 ?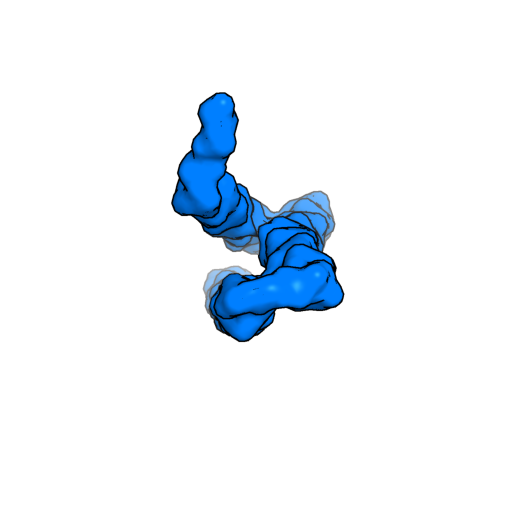 -17.918 -2.525 17.626 1.00 63.31 101 HIS A N 1
ATOM 724 C CA . HIS A 1 101 ? -17.961 -1.522 18.701 1.00 63.31 101 HIS A CA 1
ATOM 725 C C . HIS A 1 101 ? -19.371 -0.981 18.988 1.00 63.31 101 HIS A C 1
ATOM 727 O O . HIS A 1 101 ? -19.548 -0.245 19.951 1.00 63.31 101 HIS A O 1
ATOM 733 N N . ILE A 1 102 ? -20.348 -1.292 18.133 1.00 60.09 102 ILE A N 1
ATOM 734 C CA . ILE A 1 102 ? -21.745 -0.841 18.265 1.00 60.09 102 ILE A CA 1
ATOM 735 C C . ILE A 1 102 ? -22.614 -1.903 18.974 1.00 60.09 102 ILE A C 1
ATOM 737 O O . ILE A 1 102 ? -23.730 -1.600 19.384 1.00 60.09 102 ILE A O 1
ATOM 741 N N . ARG A 1 103 ? -22.111 -3.135 19.123 1.00 53.41 103 ARG A N 1
ATOM 742 C CA . ARG A 1 103 ? -22.735 -4.197 19.929 1.00 53.41 103 ARG A CA 1
ATOM 743 C C . ARG A 1 103 ? -22.138 -4.212 21.325 1.00 53.41 103 ARG A C 1
ATOM 745 O O . ARG A 1 103 ? -22.903 -4.536 22.252 1.00 53.41 103 ARG A O 1
#

Organism: NCBI:txid2175090

Radius of gyration: 16.78 Å; chains: 1; bounding box: 51×21×44 Å

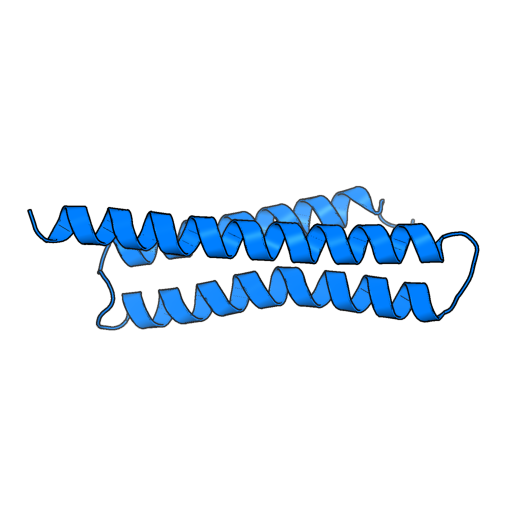Sequence (103 aa):
MNPEPNAALIDAGAVVAALFLARLVALRLGGRQGWT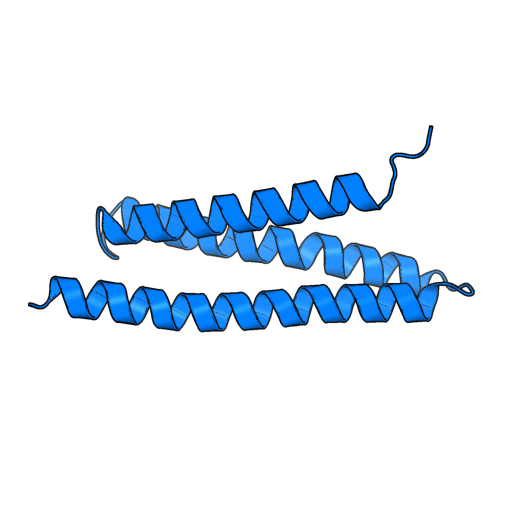GWIARWLRRGVAAALLVPALRLVALAMQGGDRAPLLVAAAVAILAAGAMLALLDDLLVGAIRARHIR

pLDDT: mean 81.95, std 11.55, range [38.34, 92.62]

Secondary structure (DSSP, 8-state):
-PPPHHHHHHHHHHHHHHHHHHHHHHHHHHTTSSHHHHHHHHHHHHHHHHHHHHHHHHHHHHTT-STTHHHHHHHHHHHHHHHHHHHHHHHHHHHHHHHHH--